Protein AF-A0A968F6Y0-F1 (afdb_monomer)

Secondary structure (DSSP, 8-state):
-HHHHHHHHTTGGGGSHHHHHHHHHHTT-STT---SS-------HHHHHHHHHHHHHHHHHHHHHHHHTTTT----SS--

Radius of gyration: 15.31 Å; Cα contacts (8 Å, |Δi|>4): 84; chains: 1; bounding box: 44×18×42 Å

Foldseek 3Di:
DLVVLLVVLLQQQCPDPVNVVLCCLVVCVDVPSPDPCRDPDDDRLQRSLVVLCVVP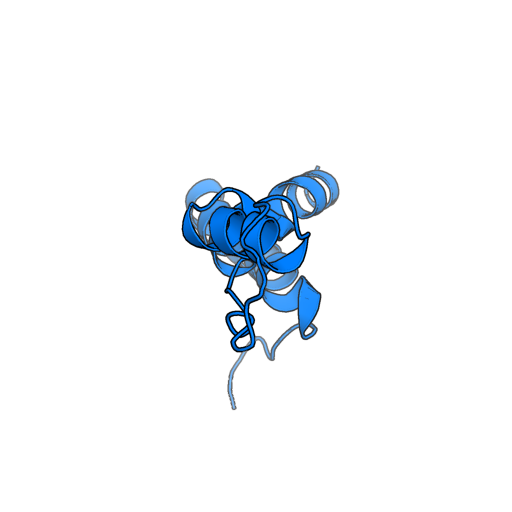PPVSNVSSQSSNCVPPHGDDPDDD

Sequence (80 aa):
DWASLAGLWHDLGKYSADFQNYIRSASGFEADAHIENVPGRVNHSSAGALHAVQKFGDLGRILAYCIAGHHAGLADWHAV

pLDDT: mean 88.57, std 12.25, range [55.09, 98.19]

Structure (mmCIF, N/CA/C/O backbone):
data_AF-A0A968F6Y0-F1
#
_entry.id   AF-A0A968F6Y0-F1
#
loop_
_atom_site.group_PDB
_atom_site.id
_atom_site.type_symbol
_atom_site.label_atom_id
_atom_site.label_alt_id
_atom_site.label_comp_id
_atom_site.label_asym_id
_atom_site.label_entity_id
_atom_site.label_seq_id
_atom_site.pdbx_PDB_ins_code
_atom_site.Cartn_x
_atom_site.Cartn_y
_atom_site.Cartn_z
_atom_site.occupancy
_atom_site.B_iso_or_equiv
_atom_site.auth_seq_id
_atom_site.auth_comp_id
_atom_site.auth_asym_id
_atom_site.auth_atom_id
_atom_site.pdbx_PDB_model_num
ATOM 1 N N . ASP A 1 1 ? -0.744 10.518 14.199 1.00 86.19 1 ASP A N 1
ATOM 2 C CA . ASP A 1 1 ? 0.070 9.346 13.799 1.00 86.19 1 ASP A CA 1
ATOM 3 C C . ASP A 1 1 ? -0.558 8.461 12.724 1.00 86.19 1 ASP A C 1
ATOM 5 O O . ASP A 1 1 ? 0.158 8.072 11.812 1.00 86.19 1 ASP A O 1
ATOM 9 N N . TRP A 1 2 ? -1.868 8.178 12.745 1.00 94.00 2 TRP A N 1
ATOM 10 C CA . TRP A 1 2 ? -2.529 7.324 11.736 1.00 94.00 2 TRP A CA 1
ATOM 11 C C . TRP A 1 2 ? -2.308 7.743 10.275 1.00 94.00 2 TRP A C 1
ATOM 13 O O . TRP A 1 2 ? -1.966 6.903 9.449 1.00 94.00 2 TRP A O 1
ATOM 23 N N . ALA A 1 3 ? -2.456 9.033 9.955 1.00 95.00 3 ALA A N 1
ATOM 24 C CA . ALA A 1 3 ? -2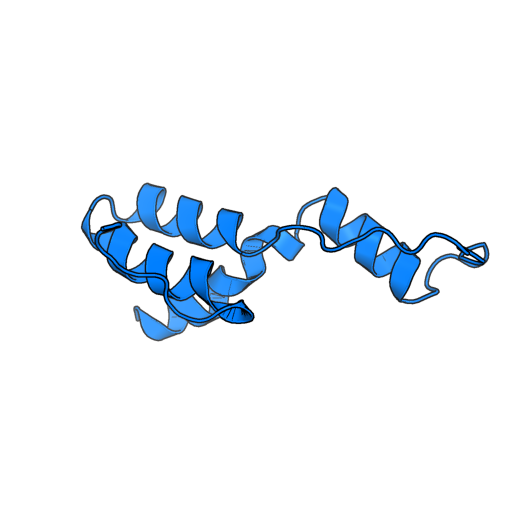.223 9.541 8.600 1.00 95.00 3 ALA A CA 1
ATOM 25 C C . ALA A 1 3 ? -0.765 9.344 8.145 1.00 95.00 3 ALA A C 1
ATOM 27 O O . ALA A 1 3 ? -0.517 8.969 7.003 1.00 95.00 3 ALA A O 1
ATOM 28 N N . SER A 1 4 ? 0.197 9.528 9.054 1.00 97.50 4 SER A N 1
ATOM 29 C CA . SER A 1 4 ? 1.615 9.287 8.779 1.00 97.50 4 SER A CA 1
ATOM 30 C C . SER A 1 4 ? 1.881 7.809 8.487 1.00 97.50 4 SER A C 1
ATOM 32 O O . SER A 1 4 ? 2.590 7.493 7.536 1.00 97.50 4 SER A O 1
ATOM 34 N N . LEU A 1 5 ? 1.273 6.899 9.258 1.00 97.50 5 LEU A N 1
ATOM 35 C CA . LEU A 1 5 ? 1.360 5.459 9.001 1.00 97.50 5 LEU A CA 1
ATOM 36 C C . LEU A 1 5 ? 0.717 5.083 7.663 1.00 97.50 5 LEU A C 1
ATOM 38 O O . LEU A 1 5 ? 1.314 4.324 6.911 1.00 97.50 5 LEU A O 1
ATOM 42 N N . ALA A 1 6 ? -0.443 5.654 7.324 1.00 96.19 6 ALA A N 1
ATOM 43 C CA . ALA A 1 6 ? -1.069 5.454 6.017 1.00 96.19 6 ALA A CA 1
ATOM 44 C C . ALA A 1 6 ? -0.128 5.876 4.877 1.00 96.19 6 ALA A C 1
ATOM 46 O O . ALA A 1 6 ? 0.100 5.104 3.950 1.00 96.19 6 ALA A O 1
ATOM 47 N N . GLY A 1 7 ? 0.477 7.064 4.984 1.00 96.00 7 GLY A N 1
ATOM 48 C CA . GLY A 1 7 ? 1.432 7.570 3.999 1.00 96.00 7 GLY A CA 1
ATOM 49 C C . GLY A 1 7 ? 2.664 6.676 3.851 1.00 96.00 7 GLY A C 1
ATOM 50 O O . GLY A 1 7 ? 3.069 6.375 2.733 1.00 96.00 7 GLY A O 1
ATOM 51 N N . LEU A 1 8 ? 3.223 6.186 4.958 1.00 97.12 8 LEU A N 1
ATOM 52 C CA . LEU A 1 8 ? 4.376 5.281 4.926 1.00 97.12 8 LEU A CA 1
ATOM 53 C C . LEU A 1 8 ? 4.028 3.892 4.378 1.00 97.12 8 LEU A C 1
ATOM 55 O O . LEU A 1 8 ? 4.862 3.261 3.733 1.00 97.12 8 LEU A O 1
ATOM 59 N N . TRP A 1 9 ? 2.825 3.391 4.656 1.00 97.62 9 TRP A N 1
ATOM 60 C CA . TRP A 1 9 ? 2.479 1.994 4.403 1.00 97.62 9 TRP A CA 1
ATOM 61 C C . TRP A 1 9 ? 1.712 1.752 3.110 1.00 97.62 9 TRP A C 1
ATOM 63 O O . TRP A 1 9 ? 1.676 0.603 2.671 1.00 97.62 9 TRP A O 1
ATOM 73 N N . HIS A 1 10 ? 1.134 2.786 2.485 1.00 97.44 10 HIS A N 1
ATOM 74 C CA . HIS A 1 10 ? 0.269 2.597 1.316 1.00 97.44 10 HIS A CA 1
ATOM 75 C C . HIS A 1 10 ? 0.952 1.814 0.183 1.00 97.44 10 HIS A C 1
ATOM 77 O O . HIS A 1 10 ? 0.348 0.929 -0.413 1.00 97.44 10 HIS A O 1
ATOM 83 N N . ASP A 1 11 ? 2.246 2.049 -0.032 1.00 97.56 11 ASP A N 1
ATOM 84 C CA . ASP A 1 11 ? 3.029 1.450 -1.113 1.00 97.56 11 ASP A CA 1
ATOM 85 C C . ASP A 1 11 ? 3.995 0.344 -0.654 1.00 97.56 11 ASP A C 1
ATOM 87 O O . ASP A 1 11 ? 4.900 -0.035 -1.398 1.00 97.56 11 ASP A O 1
ATOM 91 N N . LEU A 1 12 ? 3.811 -0.234 0.540 1.00 97.56 12 LEU A N 1
ATOM 92 C CA . LEU A 1 12 ? 4.699 -1.290 1.056 1.00 97.56 12 LEU A CA 1
ATOM 93 C C . LEU A 1 12 ? 4.888 -2.471 0.085 1.00 97.56 12 LEU A C 1
ATOM 95 O O . LEU A 1 12 ? 5.961 -3.068 0.042 1.00 97.56 12 LEU A O 1
ATOM 99 N N . GLY A 1 13 ? 3.890 -2.803 -0.739 1.00 97.00 13 GLY A N 1
ATOM 100 C CA . GLY A 1 13 ? 4.017 -3.889 -1.716 1.00 97.00 13 GLY A CA 1
ATOM 101 C C . GLY A 1 13 ? 5.022 -3.603 -2.835 1.00 97.00 13 GLY A C 1
ATOM 102 O O . GLY A 1 13 ? 5.479 -4.539 -3.493 1.00 97.00 13 GLY A O 1
ATOM 103 N N . LYS A 1 14 ? 5.436 -2.342 -3.020 1.00 96.69 14 LYS A N 1
ATOM 104 C CA . LYS A 1 14 ? 6.456 -1.968 -4.006 1.00 96.69 14 LYS A CA 1
ATOM 105 C C . LYS A 1 14 ? 7.841 -2.523 -3.674 1.00 96.69 14 LYS A C 1
ATOM 107 O O . LYS A 1 14 ? 8.666 -2.622 -4.574 1.00 96.69 14 LYS A O 1
ATOM 112 N N . TYR A 1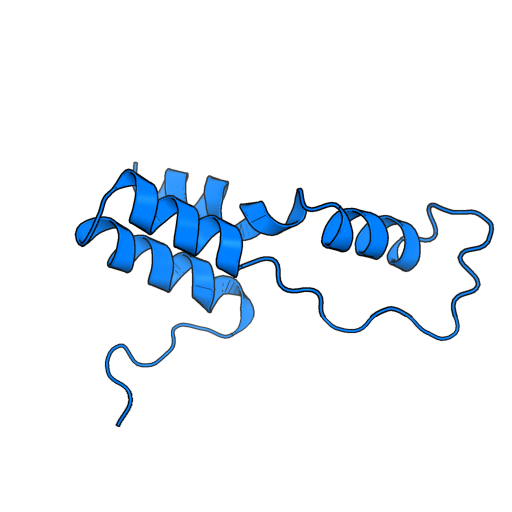 15 ? 8.094 -2.922 -2.426 1.00 96.25 15 TYR A N 1
ATOM 113 C CA . TYR A 1 15 ? 9.345 -3.578 -2.028 1.00 96.25 15 TYR A CA 1
ATOM 114 C C . TYR A 1 15 ? 9.423 -5.060 -2.439 1.00 96.25 15 TYR A C 1
ATOM 116 O O . TYR A 1 15 ? 10.480 -5.670 -2.297 1.00 96.25 15 TYR A O 1
ATOM 124 N N . SER A 1 16 ? 8.331 -5.655 -2.935 1.00 95.62 16 SER A N 1
ATOM 125 C CA . SER A 1 16 ? 8.333 -7.047 -3.399 1.00 95.62 16 SER A CA 1
ATOM 126 C C . SER A 1 16 ? 9.227 -7.243 -4.626 1.00 95.62 16 SER A C 1
ATOM 128 O O . SER A 1 16 ? 9.388 -6.335 -5.446 1.00 95.62 16 SER A O 1
ATOM 130 N N . ALA A 1 17 ? 9.779 -8.450 -4.777 1.00 94.62 17 ALA A N 1
ATOM 131 C CA . ALA A 1 17 ? 10.583 -8.806 -5.946 1.00 94.62 17 ALA A CA 1
ATOM 132 C C . ALA A 1 17 ? 9.801 -8.590 -7.252 1.00 94.62 17 ALA A C 1
ATOM 134 O O . ALA A 1 17 ? 10.331 -7.994 -8.186 1.00 94.62 17 ALA A O 1
ATOM 135 N N . ASP A 1 18 ? 8.524 -8.976 -7.282 1.00 92.69 18 ASP A N 1
ATOM 136 C CA . ASP A 1 18 ? 7.658 -8.827 -8.454 1.00 92.69 18 ASP A CA 1
ATOM 137 C C . ASP A 1 18 ? 7.486 -7.359 -8.862 1.00 92.69 18 ASP A C 1
ATOM 139 O O . ASP A 1 18 ? 7.643 -7.017 -10.035 1.00 92.69 18 ASP A O 1
ATOM 143 N N . PHE A 1 19 ? 7.231 -6.460 -7.902 1.00 94.50 19 PHE A N 1
ATOM 144 C CA . PHE A 1 19 ? 7.076 -5.036 -8.207 1.00 94.50 19 PHE A CA 1
ATOM 145 C C . PHE A 1 19 ? 8.405 -4.377 -8.603 1.00 94.50 19 PHE A C 1
ATOM 147 O O . PHE A 1 19 ? 8.438 -3.521 -9.487 1.00 94.50 19 PHE A O 1
ATOM 154 N N . GLN A 1 20 ? 9.516 -4.785 -7.987 1.00 94.19 20 GLN A N 1
ATOM 155 C CA . GLN A 1 20 ? 10.847 -4.298 -8.357 1.00 94.19 20 GLN A CA 1
ATOM 156 C C . GLN A 1 20 ? 11.255 -4.762 -9.761 1.00 94.19 20 GLN A C 1
ATOM 158 O O . GLN A 1 20 ? 11.807 -3.973 -10.527 1.00 94.19 20 GLN A O 1
ATOM 163 N N . ASN A 1 21 ? 10.946 -6.007 -10.128 1.00 89.94 21 ASN A N 1
ATOM 164 C CA . ASN A 1 21 ? 11.156 -6.523 -11.481 1.00 89.94 21 ASN A CA 1
ATOM 165 C C . ASN A 1 21 ? 10.294 -5.768 -12.499 1.00 89.94 21 ASN A C 1
ATOM 167 O O . ASN A 1 21 ? 10.794 -5.383 -13.556 1.00 89.94 21 ASN A O 1
ATOM 171 N N . TYR A 1 22 ? 9.037 -5.475 -12.149 1.00 90.19 22 TYR A N 1
ATOM 172 C CA . TYR A 1 22 ? 8.171 -4.613 -12.950 1.00 90.19 22 TYR A CA 1
ATOM 173 C C . TYR A 1 22 ? 8.785 -3.222 -13.171 1.00 90.19 22 TYR A C 1
ATOM 175 O O . TYR A 1 22 ? 8.869 -2.790 -14.316 1.00 90.19 22 TYR A O 1
ATOM 183 N N . ILE A 1 23 ? 9.276 -2.536 -12.128 1.00 91.06 23 ILE A N 1
ATOM 184 C CA . ILE A 1 23 ? 9.908 -1.213 -12.294 1.00 91.06 23 ILE A CA 1
ATOM 185 C C . ILE A 1 23 ? 11.147 -1.303 -13.191 1.00 91.06 23 ILE A C 1
ATOM 187 O O . ILE A 1 23 ? 11.297 -0.471 -14.082 1.00 91.06 23 ILE A O 1
ATOM 191 N N . ARG A 1 24 ? 12.038 -2.283 -12.989 1.00 89.12 24 ARG A N 1
ATOM 192 C CA . ARG A 1 24 ? 13.250 -2.437 -13.819 1.00 89.12 24 ARG A CA 1
ATOM 193 C C . ARG A 1 24 ? 12.909 -2.618 -15.297 1.00 89.12 24 ARG A C 1
ATOM 195 O O . ARG A 1 24 ? 13.507 -1.961 -16.143 1.00 89.12 24 ARG A O 1
ATOM 202 N N . SER A 1 25 ? 11.904 -3.445 -15.580 1.00 85.06 25 SER A N 1
ATOM 203 C CA . SER A 1 25 ? 11.383 -3.660 -16.931 1.00 85.06 25 SER A CA 1
ATOM 204 C C . SER A 1 25 ? 10.737 -2.396 -17.508 1.00 85.06 25 SER A C 1
ATOM 206 O O . SER A 1 25 ? 11.068 -1.996 -18.618 1.00 85.06 25 SER A O 1
ATOM 208 N N . ALA A 1 26 ? 9.845 -1.744 -16.759 1.00 84.94 26 ALA A N 1
ATOM 209 C CA . ALA A 1 26 ? 9.064 -0.607 -17.245 1.00 84.94 26 ALA A CA 1
ATOM 210 C C . ALA A 1 26 ? 9.869 0.701 -17.347 1.00 84.94 26 ALA A C 1
ATOM 212 O O . ALA A 1 26 ? 9.482 1.601 -18.086 1.00 84.94 26 ALA A O 1
ATOM 213 N N . SER A 1 27 ? 10.968 0.833 -16.599 1.00 86.06 27 SER A N 1
ATOM 214 C CA . SER A 1 27 ? 11.810 2.039 -16.594 1.00 86.06 27 SER A CA 1
ATOM 215 C C . SER A 1 27 ? 12.898 2.047 -17.670 1.00 86.06 27 SER A C 1
ATOM 217 O O . SER A 1 27 ? 13.552 3.073 -17.841 1.00 86.06 27 SER A O 1
ATOM 219 N N . GLY A 1 28 ? 13.119 0.928 -18.371 1.00 80.00 28 GLY A N 1
ATOM 220 C CA . GLY A 1 28 ? 14.258 0.777 -19.281 1.00 80.00 28 GLY A CA 1
ATOM 221 C C . GLY A 1 28 ? 15.608 0.692 -18.559 1.00 80.00 28 GLY A C 1
ATOM 222 O O . GLY A 1 28 ? 16.641 0.958 -19.167 1.00 80.00 28 GLY A O 1
ATOM 223 N N . PHE A 1 29 ? 15.607 0.365 -17.259 1.00 83.50 29 PHE A N 1
ATOM 224 C CA . PHE A 1 29 ? 16.830 0.217 -16.463 1.00 83.50 29 PHE A CA 1
ATOM 225 C C . PHE A 1 29 ? 17.712 -0.931 -16.972 1.00 83.50 29 PHE A C 1
ATOM 227 O O . PHE A 1 29 ? 18.935 -0.828 -16.945 1.00 83.50 29 PHE A O 1
ATOM 234 N N . GLU A 1 30 ? 17.099 -2.008 -17.463 1.00 78.25 30 GLU A N 1
ATOM 235 C CA . GLU A 1 30 ? 17.816 -3.096 -18.128 1.00 78.25 30 GLU A CA 1
ATOM 236 C C . GLU A 1 30 ? 17.990 -2.761 -19.618 1.00 78.25 30 GLU A C 1
ATOM 238 O O . GLU A 1 30 ? 17.020 -2.428 -20.299 1.00 78.25 30 GLU A O 1
ATOM 243 N N . ALA A 1 31 ? 19.219 -2.860 -20.139 1.00 66.00 31 ALA A N 1
ATOM 244 C CA . ALA A 1 31 ? 19.551 -2.510 -21.530 1.00 66.00 31 ALA A CA 1
ATOM 245 C C . ALA A 1 31 ? 18.762 -3.331 -22.573 1.00 66.00 31 ALA A C 1
ATOM 247 O O . ALA A 1 31 ? 18.508 -2.862 -23.684 1.00 66.00 31 ALA A O 1
ATOM 248 N N . ASP A 1 32 ? 18.311 -4.522 -22.175 1.00 61.41 32 ASP A N 1
ATOM 249 C CA . ASP A 1 32 ? 17.530 -5.446 -22.996 1.00 61.41 32 ASP A CA 1
ATOM 250 C C . ASP A 1 32 ? 16.016 -5.301 -22.766 1.00 61.41 32 ASP A C 1
ATOM 252 O O . ASP A 1 32 ? 15.238 -6.160 -23.180 1.00 61.41 32 ASP A O 1
ATOM 256 N N . ALA A 1 33 ? 15.560 -4.210 -22.134 1.00 59.72 33 ALA A N 1
ATOM 257 C CA . ALA A 1 33 ? 14.143 -3.910 -21.917 1.00 59.72 33 ALA A CA 1
ATOM 258 C C . ALA A 1 33 ? 13.382 -3.539 -23.214 1.00 59.72 33 ALA A C 1
ATOM 260 O O . ALA A 1 33 ? 12.448 -2.739 -23.199 1.00 59.72 33 ALA A O 1
ATOM 261 N N . HIS A 1 34 ? 13.736 -4.158 -24.344 1.00 55.09 34 HIS A N 1
ATOM 262 C CA . HIS A 1 34 ? 12.903 -4.265 -25.539 1.00 55.09 34 HIS A CA 1
ATOM 263 C C . HIS A 1 34 ? 11.753 -5.241 -25.251 1.00 55.09 34 HIS A C 1
ATOM 265 O O . HIS A 1 34 ? 11.694 -6.341 -25.795 1.00 55.09 34 HIS A O 1
ATOM 271 N N . ILE A 1 35 ? 10.864 -4.888 -24.323 1.00 58.34 35 ILE A N 1
ATOM 272 C CA . ILE A 1 35 ? 9.770 -5.773 -23.930 1.00 58.34 35 ILE A CA 1
ATOM 273 C C . ILE A 1 35 ? 8.489 -5.307 -24.625 1.00 58.34 35 ILE A C 1
ATOM 275 O O . ILE A 1 35 ? 7.805 -4.404 -24.156 1.00 58.34 35 ILE A O 1
ATOM 279 N N . GLU A 1 36 ? 8.130 -5.980 -25.724 1.00 57.66 36 GLU A N 1
ATOM 280 C CA . GLU A 1 36 ? 6.804 -5.874 -26.364 1.00 57.66 36 GLU A CA 1
ATOM 281 C C . GLU A 1 36 ? 5.653 -6.368 -25.452 1.00 57.66 36 GLU A C 1
ATOM 283 O O . GLU A 1 36 ? 4.480 -6.179 -25.756 1.00 57.66 36 GLU A O 1
ATOM 288 N N . ASN A 1 37 ? 5.980 -6.956 -24.296 1.00 57.00 37 ASN A N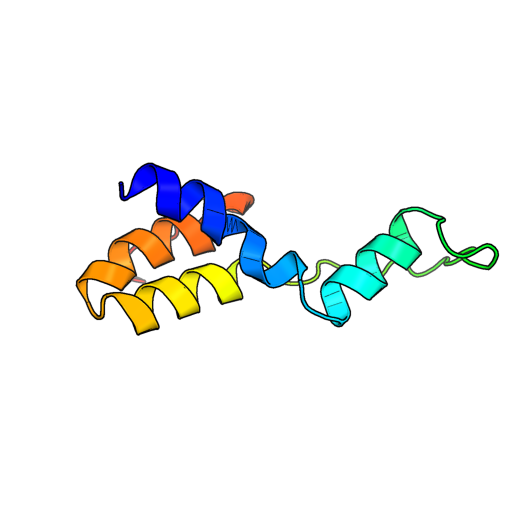 1
ATOM 289 C CA . ASN A 1 37 ? 5.067 -7.443 -23.258 1.00 57.00 37 ASN A CA 1
ATOM 290 C C . ASN A 1 37 ? 5.360 -6.811 -21.884 1.00 57.00 37 ASN A C 1
ATOM 292 O O . ASN A 1 37 ? 5.843 -7.493 -20.976 1.00 57.00 37 ASN A O 1
ATOM 296 N N . VAL A 1 38 ? 5.104 -5.510 -21.715 1.00 60.72 38 VAL A N 1
ATOM 297 C CA . VAL A 1 38 ? 5.141 -4.890 -20.378 1.00 60.72 38 VAL A CA 1
ATOM 298 C C . VAL A 1 38 ? 4.219 -5.702 -19.456 1.00 60.72 38 VAL A C 1
ATOM 300 O O . VAL A 1 38 ? 3.041 -5.868 -19.794 1.00 60.72 38 VAL A O 1
ATOM 303 N N . PRO A 1 39 ? 4.714 -6.237 -18.321 1.00 63.59 39 PRO A N 1
ATOM 304 C CA . PRO A 1 39 ? 3.874 -6.994 -17.406 1.00 63.59 39 PRO A CA 1
ATOM 305 C C . PRO A 1 39 ? 2.673 -6.141 -16.998 1.00 63.59 39 PRO A C 1
ATOM 307 O O . PRO A 1 39 ? 2.819 -4.951 -16.709 1.00 63.59 39 PRO A O 1
ATOM 310 N N . GLY A 1 40 ? 1.483 -6.743 -16.995 1.00 74.06 40 GLY A N 1
ATOM 311 C CA . GLY A 1 40 ? 0.262 -6.072 -16.557 1.00 74.06 40 GLY A CA 1
ATOM 312 C C . GLY A 1 40 ? 0.356 -5.558 -15.113 1.00 74.06 40 GLY A C 1
ATOM 313 O O . GLY A 1 40 ? 1.366 -5.689 -14.426 1.00 74.06 40 GLY A O 1
ATOM 314 N N . ARG A 1 41 ? -0.734 -4.969 -14.618 1.00 82.88 41 ARG A N 1
ATOM 315 C CA . ARG A 1 41 ? -0.781 -4.357 -13.283 1.00 82.88 41 ARG A CA 1
ATOM 316 C C . ARG A 1 41 ? -0.317 -5.327 -12.180 1.00 82.88 41 ARG A C 1
ATOM 318 O O . ARG A 1 41 ? -1.010 -6.294 -11.878 1.00 82.88 41 ARG A O 1
ATOM 325 N N . VAL A 1 42 ? 0.796 -5.005 -11.517 1.00 91.12 42 VAL A N 1
ATOM 326 C CA . VAL A 1 42 ? 1.286 -5.728 -10.331 1.00 91.12 42 VAL A CA 1
ATOM 327 C C . VAL A 1 42 ? 0.631 -5.162 -9.066 1.00 91.12 42 VAL A C 1
ATOM 329 O 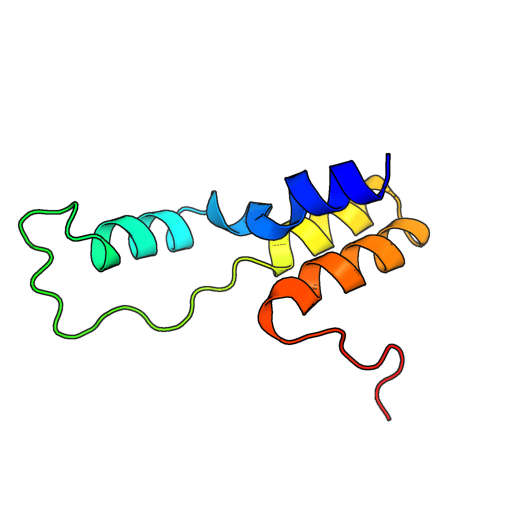O . VAL A 1 42 ? 0.644 -3.948 -8.822 1.00 91.12 42 VAL A O 1
ATOM 332 N N . ASN A 1 43 ? 0.031 -6.035 -8.253 1.00 91.00 43 ASN A N 1
ATOM 333 C CA . ASN A 1 43 ? -0.555 -5.642 -6.972 1.00 91.00 43 ASN A CA 1
ATOM 334 C C . ASN A 1 43 ? 0.543 -5.146 -6.016 1.00 91.00 43 ASN A C 1
ATOM 336 O O . ASN A 1 43 ? 1.548 -5.818 -5.816 1.00 91.00 43 ASN A O 1
ATOM 340 N N . HIS A 1 44 ? 0.328 -3.984 -5.400 1.00 94.75 44 HIS A N 1
ATOM 341 C CA . HIS A 1 44 ? 1.197 -3.478 -4.332 1.00 94.75 44 HIS A CA 1
ATOM 342 C C . HIS A 1 44 ? 0.439 -2.862 -3.148 1.00 94.75 44 HIS A C 1
ATOM 344 O O . HIS A 1 44 ? 1.044 -2.607 -2.107 1.00 94.75 44 HIS A O 1
ATOM 350 N N . SER A 1 45 ? -0.874 -2.648 -3.272 1.00 92.31 45 SER A N 1
ATOM 351 C CA . SER A 1 45 ? -1.699 -2.057 -2.213 1.00 92.31 45 SER A CA 1
ATOM 352 C C . SER A 1 45 ? -2.068 -3.054 -1.110 1.00 92.31 45 SER A C 1
ATOM 354 O O . SER A 1 45 ? -2.352 -2.653 0.017 1.00 92.31 45 SER A O 1
ATOM 356 N N . SER A 1 46 ? -2.021 -4.366 -1.377 1.00 94.81 46 SER A N 1
ATOM 357 C CA . SER A 1 46 ? -2.434 -5.373 -0.390 1.00 94.81 46 SER A CA 1
ATOM 358 C C . SER A 1 46 ? -1.443 -5.537 0.767 1.00 94.81 46 SER A C 1
ATOM 360 O O . SER A 1 46 ? -1.866 -5.776 1.896 1.00 94.81 46 SER A O 1
ATOM 362 N N . ALA A 1 47 ? -0.137 -5.382 0.532 1.00 97.44 47 ALA A N 1
ATOM 363 C CA . ALA A 1 47 ? 0.876 -5.624 1.564 1.00 97.44 47 ALA A CA 1
ATOM 364 C C . ALA A 1 47 ? 0.761 -4.644 2.746 1.00 97.44 47 ALA A C 1
ATOM 366 O O . ALA A 1 47 ? 0.785 -5.067 3.901 1.00 97.44 47 ALA A O 1
ATOM 367 N N . GLY A 1 48 ? 0.577 -3.348 2.470 1.00 97.62 48 GLY A N 1
ATOM 368 C CA . GLY A 1 48 ? 0.394 -2.340 3.517 1.00 97.62 48 GLY A CA 1
ATOM 369 C C . GLY A 1 48 ? -0.905 -2.522 4.300 1.00 97.62 48 GLY A C 1
ATOM 370 O O . GLY A 1 48 ? -0.925 -2.363 5.520 1.00 97.62 48 GLY A O 1
ATOM 371 N N . ALA A 1 49 ? -1.973 -2.939 3.617 1.00 97.25 49 ALA A N 1
ATOM 372 C CA . ALA A 1 49 ? -3.251 -3.241 4.246 1.00 97.25 49 ALA A CA 1
ATOM 373 C C . ALA A 1 49 ? -3.147 -4.440 5.204 1.00 97.25 49 ALA A C 1
ATOM 375 O O . ALA A 1 49 ? -3.576 -4.356 6.356 1.00 97.25 49 ALA A O 1
ATOM 376 N N . LEU A 1 50 ? -2.509 -5.530 4.767 1.00 97.94 50 LEU A N 1
ATOM 377 C CA . LEU A 1 50 ? -2.240 -6.692 5.619 1.00 97.94 50 LEU A CA 1
ATOM 378 C C . LEU A 1 50 ? -1.369 -6.317 6.823 1.00 97.94 50 LEU A C 1
ATOM 380 O O . LEU A 1 50 ? -1.670 -6.726 7.944 1.00 97.94 50 LEU A O 1
ATOM 384 N N . HIS A 1 51 ? -0.336 -5.495 6.612 1.00 98.19 51 HIS A N 1
ATOM 385 C CA . HIS A 1 51 ? 0.533 -5.022 7.688 1.00 98.19 51 HIS A CA 1
ATOM 386 C C . HIS A 1 51 ? -0.241 -4.233 8.756 1.00 98.19 51 HIS A C 1
ATOM 388 O O . HIS A 1 51 ? -0.055 -4.459 9.952 1.00 98.19 51 HIS A O 1
ATOM 394 N N . ALA A 1 52 ? -1.164 -3.359 8.342 1.00 98.00 52 ALA A N 1
ATOM 395 C CA . ALA A 1 52 ? -2.005 -2.597 9.261 1.00 98.00 52 ALA A CA 1
ATOM 396 C C . ALA A 1 52 ? -2.884 -3.502 10.144 1.00 98.00 52 ALA A C 1
ATOM 398 O O . ALA A 1 52 ? -2.943 -3.297 11.360 1.00 98.00 52 ALA A O 1
ATOM 399 N N . VAL A 1 53 ? -3.516 -4.530 9.563 1.00 98.06 53 VAL A N 1
ATOM 400 C CA . VAL A 1 53 ? -4.331 -5.504 10.316 1.00 98.06 53 VAL A CA 1
ATOM 401 C C . VAL A 1 53 ? -3.469 -6.315 11.282 1.00 98.06 53 VAL A C 1
ATOM 403 O O . VAL A 1 53 ? -3.836 -6.473 12.442 1.00 98.06 53 VAL A O 1
ATOM 406 N N . GLN A 1 54 ? -2.297 -6.783 10.847 1.00 98.19 54 GLN A N 1
ATOM 407 C CA . GLN A 1 54 ? -1.374 -7.526 11.712 1.00 98.19 54 GLN A CA 1
ATOM 408 C C . GLN A 1 54 ? -0.896 -6.690 12.907 1.00 98.19 54 GLN A C 1
ATOM 410 O O . GLN A 1 54 ? -0.721 -7.222 14.000 1.00 98.19 54 GLN A O 1
ATOM 415 N N . LYS A 1 55 ? -0.683 -5.382 12.710 1.00 98.00 55 LYS A N 1
ATOM 416 C CA . LYS A 1 55 ? -0.157 -4.492 13.751 1.00 98.00 55 LYS A CA 1
ATOM 417 C C . LYS A 1 55 ? -1.216 -4.044 14.759 1.00 98.00 55 LYS A C 1
ATOM 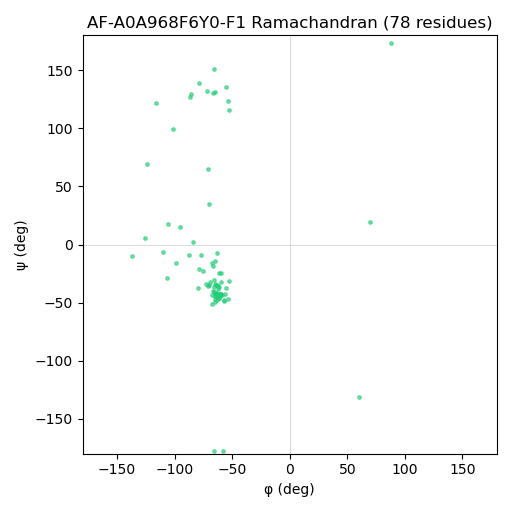419 O O . LYS A 1 55 ? -0.890 -3.893 15.934 1.00 98.00 55 LYS A O 1
ATOM 424 N N . PHE A 1 56 ? -2.446 -3.801 14.307 1.00 97.69 56 PHE A N 1
ATOM 425 C CA . PHE A 1 56 ? -3.477 -3.124 15.105 1.00 97.69 56 PHE A CA 1
ATOM 426 C C . PHE A 1 56 ? -4.800 -3.897 15.233 1.00 97.69 56 PHE A C 1
ATOM 428 O O . PHE A 1 56 ? -5.763 -3.366 15.787 1.00 97.69 56 PHE A O 1
ATOM 435 N N . GLY A 1 57 ? -4.878 -5.132 14.729 1.00 97.00 57 GLY A N 1
ATOM 436 C CA . GLY A 1 57 ? -6.077 -5.966 14.807 1.00 97.00 57 GLY A CA 1
ATOM 437 C C . GLY A 1 57 ? -7.279 -5.317 14.120 1.00 97.00 57 GLY A C 1
ATOM 438 O O . GLY A 1 57 ? -7.176 -4.819 12.997 1.00 97.00 57 GLY A O 1
ATOM 439 N N . ASP A 1 58 ? -8.423 -5.289 14.805 1.00 95.75 58 ASP A N 1
ATOM 440 C CA . ASP A 1 58 ? -9.670 -4.755 14.246 1.00 95.75 58 ASP A CA 1
ATOM 441 C C . ASP A 1 58 ? -9.601 -3.253 13.938 1.00 95.75 58 ASP A C 1
ATOM 443 O O . ASP A 1 58 ? -10.119 -2.823 12.908 1.00 95.75 58 ASP A O 1
ATOM 447 N N . LEU A 1 59 ? -8.876 -2.460 14.738 1.00 95.50 59 LEU A N 1
ATOM 448 C CA . LEU A 1 59 ? -8.618 -1.045 14.422 1.00 95.50 59 LEU A CA 1
ATOM 449 C C . LEU A 1 59 ? -7.748 -0.893 13.167 1.00 95.50 59 LEU A C 1
ATOM 451 O O . LEU A 1 59 ? -7.901 0.059 12.402 1.00 95.50 59 LEU A O 1
ATOM 455 N N . GLY A 1 60 ? -6.872 -1.868 12.917 1.00 97.06 60 GLY A N 1
ATOM 456 C CA . GLY A 1 60 ? -6.054 -1.941 11.711 1.00 97.06 60 GLY A CA 1
ATOM 457 C C . GLY A 1 60 ? -6.873 -2.057 10.431 1.00 97.06 60 GLY A C 1
ATOM 458 O O . GLY A 1 60 ? -6.400 -1.617 9.387 1.00 97.06 60 GLY A O 1
ATOM 459 N N . ARG A 1 61 ? -8.112 -2.566 10.492 1.00 95.62 61 ARG A N 1
ATOM 460 C CA . ARG A 1 61 ? -8.992 -2.685 9.317 1.00 95.62 61 ARG A CA 1
ATOM 461 C C . ARG A 1 61 ? -9.384 -1.329 8.736 1.00 95.62 61 ARG A C 1
ATOM 463 O O . ARG A 1 61 ? -9.479 -1.210 7.521 1.00 95.62 61 ARG A O 1
ATOM 470 N N . ILE A 1 62 ? -9.547 -0.303 9.575 1.00 95.06 62 ILE A N 1
ATOM 471 C CA . ILE A 1 62 ? -9.839 1.067 9.122 1.00 95.06 62 ILE A CA 1
ATOM 472 C C . ILE A 1 62 ? -8.665 1.591 8.285 1.00 95.06 62 ILE A C 1
ATOM 474 O O . ILE A 1 62 ? -8.846 2.077 7.171 1.00 95.06 62 ILE A O 1
ATOM 478 N N . LEU A 1 63 ? -7.441 1.432 8.796 1.00 96.50 63 LEU A N 1
ATOM 479 C CA . LEU A 1 63 ? -6.226 1.836 8.089 1.00 96.50 63 LEU A CA 1
ATOM 480 C C . LEU A 1 63 ? -6.002 0.995 6.821 1.00 96.50 63 LEU A C 1
ATOM 482 O O . LEU A 1 63 ? -5.647 1.533 5.774 1.00 96.50 63 LEU A O 1
ATOM 486 N N . ALA A 1 64 ? -6.253 -0.311 6.902 1.00 96.75 64 ALA A N 1
ATOM 487 C CA . ALA A 1 64 ? -6.136 -1.240 5.788 1.00 96.75 64 ALA A CA 1
ATOM 488 C C . ALA A 1 64 ? -7.092 -0.908 4.641 1.00 96.75 64 ALA A C 1
ATOM 490 O O . ALA A 1 64 ? -6.714 -1.052 3.486 1.00 96.75 64 ALA A O 1
ATOM 491 N N . TYR A 1 65 ? -8.294 -0.429 4.948 1.00 95.31 65 TYR A N 1
ATOM 492 C CA . TYR A 1 65 ? -9.278 -0.012 3.956 1.00 95.31 65 TYR A CA 1
ATOM 493 C C . TYR A 1 65 ? -8.828 1.233 3.182 1.00 95.31 65 TYR A C 1
ATOM 495 O O . TYR A 1 65 ? -8.878 1.246 1.952 1.00 95.31 65 TYR A O 1
ATOM 503 N N . CYS A 1 66 ? -8.283 2.232 3.886 1.00 95.00 66 CYS A N 1
ATOM 504 C CA . CYS A 1 66 ? -7.670 3.402 3.256 1.00 95.00 66 CYS A CA 1
ATOM 505 C C . CYS A 1 66 ? -6.461 3.028 2.387 1.00 95.00 66 CYS A C 1
ATOM 507 O O . CYS A 1 66 ? -6.320 3.545 1.282 1.00 95.00 66 CYS A O 1
ATOM 509 N N . ILE A 1 67 ? -5.601 2.126 2.872 1.00 96.69 67 ILE A N 1
ATOM 510 C CA . ILE A 1 67 ? -4.425 1.664 2.126 1.00 96.69 67 ILE A CA 1
ATOM 511 C C . ILE A 1 67 ? -4.845 0.842 0.903 1.00 96.69 67 ILE A C 1
ATOM 513 O O . ILE A 1 67 ? -4.424 1.144 -0.200 1.00 96.69 67 ILE A O 1
ATOM 517 N N . ALA A 1 68 ? -5.700 -0.169 1.045 1.00 95.50 68 ALA A N 1
ATOM 518 C CA . ALA A 1 68 ? -6.066 -1.048 -0.066 1.00 95.50 68 ALA A CA 1
ATOM 519 C C . ALA A 1 68 ? -6.722 -0.290 -1.237 1.00 95.50 68 ALA A C 1
ATOM 521 O O . ALA A 1 68 ? -6.536 -0.667 -2.398 1.00 95.50 68 ALA A O 1
ATOM 522 N N . GLY A 1 69 ? -7.462 0.780 -0.928 1.00 93.62 69 GLY A N 1
ATOM 523 C CA . GLY A 1 69 ? -8.194 1.600 -1.888 1.00 93.62 69 GLY A CA 1
ATOM 524 C C . GLY A 1 69 ? -7.388 2.696 -2.591 1.00 93.62 69 GLY A C 1
ATOM 525 O O . GLY A 1 69 ? -7.959 3.428 -3.395 1.00 93.62 69 GLY A O 1
ATOM 526 N N . HIS A 1 70 ? -6.079 2.848 -2.351 1.00 94.31 70 HIS A N 1
ATOM 527 C CA . HIS A 1 70 ? -5.352 4.061 -2.770 1.00 94.31 70 HIS A CA 1
ATOM 528 C C . HIS A 1 70 ? -5.246 4.301 -4.287 1.00 94.31 70 HIS A C 1
ATOM 530 O O . HIS A 1 70 ? -4.929 5.412 -4.699 1.00 94.31 70 HIS A O 1
ATOM 536 N N . HIS A 1 71 ? -5.547 3.298 -5.119 1.00 90.44 71 HIS A N 1
ATOM 537 C CA . HIS A 1 71 ? -5.610 3.435 -6.587 1.00 90.44 71 HIS A CA 1
ATOM 538 C C . HIS A 1 71 ? -7.019 3.423 -7.173 1.00 90.44 71 HIS A C 1
ATOM 540 O O . HIS A 1 71 ? -7.227 3.950 -8.260 1.00 90.44 71 HIS A O 1
ATOM 546 N N . ALA A 1 72 ? -7.960 2.745 -6.516 1.00 88.00 72 ALA A N 1
ATOM 547 C CA . ALA A 1 72 ? -9.300 2.491 -7.053 1.00 88.00 72 ALA A CA 1
ATOM 548 C C . ALA A 1 72 ? -10.397 3.284 -6.324 1.00 88.00 72 ALA A C 1
ATOM 550 O O . ALA A 1 72 ? -11.545 3.266 -6.756 1.00 88.00 72 ALA A O 1
ATOM 551 N N . GLY A 1 73 ? -10.045 3.975 -5.237 1.00 87.69 73 GLY A N 1
ATOM 552 C CA . GLY A 1 73 ? -10.997 4.504 -4.270 1.00 87.69 73 GLY A CA 1
ATOM 553 C C . GLY A 1 73 ? -11.325 3.484 -3.179 1.00 87.69 73 GLY A C 1
ATOM 554 O O . GLY A 1 73 ? -10.892 2.329 -3.211 1.00 87.69 73 GLY A O 1
ATOM 555 N N . LEU A 1 74 ? -12.079 3.934 -2.178 1.00 90.12 74 LEU A N 1
ATOM 556 C CA . LEU A 1 74 ? -12.560 3.070 -1.105 1.00 90.12 74 LEU A CA 1
ATOM 557 C C . LEU A 1 74 ? -13.654 2.150 -1.657 1.00 90.12 74 LEU A C 1
ATOM 559 O O . LEU A 1 74 ? -14.564 2.626 -2.332 1.00 90.12 74 LEU A O 1
ATOM 563 N N . ALA A 1 75 ? -13.557 0.850 -1.372 1.00 86.81 75 ALA A N 1
ATOM 564 C CA . ALA A 1 75 ? -14.622 -0.110 -1.677 1.00 86.81 75 ALA A CA 1
ATOM 565 C C . ALA A 1 75 ? -15.884 0.192 -0.847 1.00 86.81 75 ALA A C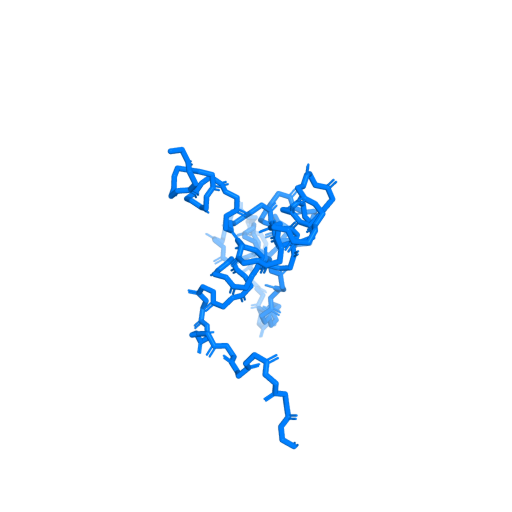 1
ATOM 567 O O . ALA A 1 75 ? -15.874 1.123 -0.050 1.00 86.81 75 ALA A O 1
ATOM 568 N N . ASP A 1 76 ? -16.943 -0.604 -0.960 1.00 90.88 76 ASP A N 1
ATOM 569 C CA . ASP A 1 76 ? -18.006 -0.610 0.050 1.00 90.88 76 ASP A CA 1
ATOM 570 C C . ASP A 1 76 ? -17.567 -1.438 1.265 1.00 90.88 76 ASP A C 1
ATOM 572 O O . ASP A 1 76 ? -16.955 -2.499 1.123 1.00 90.88 76 ASP A O 1
ATOM 576 N N . TRP A 1 77 ? -17.863 -0.955 2.476 1.00 87.25 77 TRP A N 1
ATOM 577 C CA . TRP A 1 77 ? -17.436 -1.630 3.710 1.00 87.25 77 TRP A CA 1
ATOM 578 C C . TRP A 1 77 ? -18.190 -2.948 3.913 1.00 87.25 77 TRP A C 1
ATOM 580 O O . TRP A 1 77 ? -17.651 -3.926 4.434 1.00 87.25 77 TRP A O 1
ATOM 590 N N . HIS A 1 78 ? -19.438 -2.975 3.455 1.00 86.38 78 HIS A N 1
ATOM 591 C CA . HIS A 1 78 ? -20.251 -4.168 3.338 1.00 86.38 78 HIS A CA 1
ATOM 592 C C . HIS A 1 78 ? -20.540 -4.391 1.860 1.00 86.38 78 HIS A C 1
ATOM 594 O O . HIS A 1 78 ? -21.112 -3.520 1.210 1.00 86.38 78 HIS A O 1
ATOM 600 N N . ALA A 1 79 ? -20.142 -5.551 1.341 1.00 72.81 79 ALA A N 1
ATOM 601 C CA . ALA A 1 79 ? -20.616 -5.988 0.038 1.00 72.81 79 ALA A CA 1
ATOM 602 C C . ALA A 1 79 ? -22.122 -6.263 0.144 1.00 72.81 79 ALA A C 1
ATOM 604 O O . ALA A 1 79 ? -22.556 -6.931 1.089 1.00 72.81 79 ALA A O 1
ATOM 605 N N . VAL A 1 80 ? -22.890 -5.698 -0.786 1.00 57.28 80 VAL A N 1
ATOM 606 C CA . VAL A 1 80 ? -24.326 -5.969 -0.945 1.00 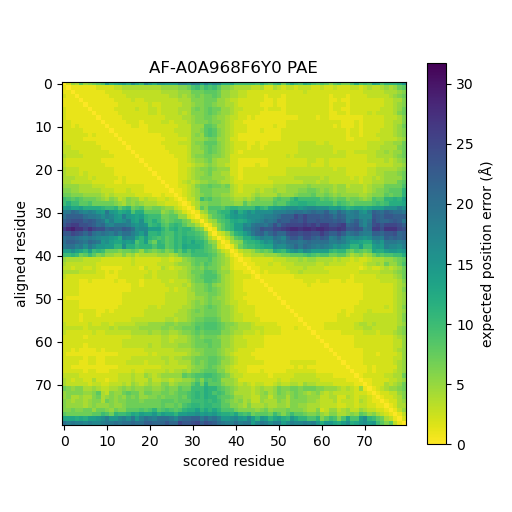57.28 80 VAL A CA 1
ATOM 607 C C . VAL A 1 80 ? -24.535 -7.349 -1.556 1.00 57.28 80 VAL A C 1
ATOM 609 O O . VAL A 1 80 ? -23.721 -7.724 -2.433 1.00 57.28 80 VAL A O 1
#

Solvent-accessible surface area (backbone atoms only — not comparable to full-atom values): 4659 Å² total; per-res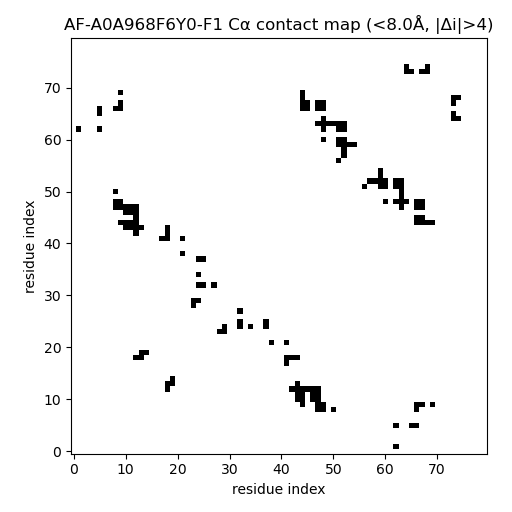idue (Å²): 110,68,70,59,50,45,68,70,28,30,57,47,20,52,77,36,69,71,41,45,51,48,48,39,48,75,67,50,71,43,92,78,44,81,56,96,69,72,78,71,94,72,86,24,28,59,50,22,15,52,50,31,29,74,74,49,46,78,68,10,47,61,56,15,46,60,21,50,14,74,86,82,48,73,76,71,95,66,84,130

Mean predicted aligned error: 5.33 Å